Protein AF-A0A7W8KMD2-F1 (afdb_monomer_lite)

Sequence (96 aa):
MLNIDRKHLIQILEVRSVVATNSKTGLPFDSLRAECVVSGFEDGERRGEMILAAGLKTAQSGFYFAHIELEVTHDRIVVPRILSLIPAGKIETDEE

pLDDT: mean 79.52, std 14.53, range [34.78, 93.44]

Radius of gyration: 15.18 Å; chains: 1; bounding box: 37×30×46 Å

Secondary structure (DSSP, 8-state):
------TTEEEEEEEEEEEEE-TTT--EEEEEEEEEEEE-SSS-EEEEEEEEPGGGTT--SEEEEEEEEEEE-TTS-EEEEEEEEEE---------

Structure (mmCIF, N/CA/C/O backbone):
data_AF-A0A7W8KMD2-F1
#
_entry.id   AF-A0A7W8KMD2-F1
#
loop_
_atom_site.group_PDB
_atom_site.id
_atom_site.type_symbol
_atom_site.label_atom_id
_atom_site.label_alt_id
_atom_site.label_comp_id
_atom_site.label_asym_id
_atom_site.label_entity_id
_atom_site.label_seq_id
_atom_site.pdbx_PDB_ins_code
_atom_site.Cartn_x
_atom_site.Cartn_y
_atom_site.Cartn_z
_atom_site.occupancy
_atom_site.B_iso_or_equiv
_atom_site.auth_seq_id
_atom_site.auth_comp_id
_atom_site.auth_asym_id
_atom_site.auth_atom_id
_atom_site.pdbx_PDB_model_num
ATOM 1 N N . MET A 1 1 ? 20.952 -8.541 -19.433 1.00 38.62 1 MET A N 1
ATOM 2 C CA . MET A 1 1 ? 19.698 -7.854 -19.072 1.00 38.62 1 MET A CA 1
ATOM 3 C C . MET A 1 1 ? 19.210 -8.499 -17.784 1.00 38.62 1 MET A C 1
ATOM 5 O O . MET A 1 1 ? 18.921 -9.689 -17.798 1.00 38.62 1 MET A O 1
ATOM 9 N N . LEU A 1 2 ? 19.304 -7.801 -16.647 1.00 34.78 2 LEU A N 1
ATOM 10 C CA . LEU A 1 2 ? 18.816 -8.328 -15.368 1.00 34.78 2 LEU A CA 1
ATOM 11 C C . LEU A 1 2 ? 17.295 -8.398 -15.474 1.00 34.78 2 LEU A C 1
ATOM 13 O O . LEU A 1 2 ? 16.645 -7.366 -15.606 1.00 34.78 2 LEU A O 1
ATOM 17 N N . ASN A 1 3 ? 16.751 -9.611 -15.489 1.00 41.75 3 ASN A N 1
ATOM 18 C CA . ASN A 1 3 ? 15.316 -9.840 -15.443 1.00 41.75 3 ASN A CA 1
ATOM 19 C C . ASN A 1 3 ? 14.863 -9.453 -14.028 1.00 41.75 3 ASN A C 1
ATOM 21 O O . ASN A 1 3 ? 14.903 -10.279 -13.117 1.00 41.75 3 ASN A O 1
ATOM 25 N N . ILE A 1 4 ? 14.603 -8.158 -13.808 1.00 52.34 4 ILE A N 1
ATOM 26 C CA . ILE A 1 4 ? 14.076 -7.660 -12.539 1.00 52.34 4 ILE A CA 1
ATOM 27 C C . ILE A 1 4 ? 12.720 -8.323 -12.393 1.00 52.34 4 ILE A C 1
ATOM 29 O O . ILE A 1 4 ? 11.804 -8.051 -13.167 1.00 52.34 4 ILE A O 1
ATOM 33 N N . ASP A 1 5 ? 12.630 -9.242 -11.440 1.00 57.94 5 ASP A N 1
ATOM 34 C CA . ASP A 1 5 ? 11.403 -9.958 -11.172 1.00 57.94 5 ASP A CA 1
ATOM 35 C C . ASP A 1 5 ? 10.338 -8.936 -10.731 1.00 57.94 5 ASP A C 1
ATOM 37 O O . ASP A 1 5 ? 10.367 -8.439 -9.608 1.00 57.94 5 ASP A O 1
ATOM 41 N N . ARG A 1 6 ? 9.443 -8.546 -11.653 1.00 60.47 6 ARG A N 1
ATOM 42 C CA . ARG A 1 6 ? 8.374 -7.552 -11.422 1.00 60.47 6 ARG A CA 1
ATOM 43 C C . ARG A 1 6 ? 7.251 -8.099 -10.539 1.00 60.47 6 ARG A C 1
ATOM 45 O O . ARG A 1 6 ? 6.272 -7.399 -10.275 1.00 60.47 6 ARG A O 1
ATOM 52 N N . LYS A 1 7 ? 7.368 -9.344 -10.073 1.00 64.06 7 LYS A N 1
ATOM 53 C CA . LYS A 1 7 ? 6.481 -9.905 -9.059 1.00 64.06 7 LYS A CA 1
ATOM 54 C C . LYS A 1 7 ? 6.545 -8.993 -7.840 1.00 64.06 7 LYS A C 1
ATOM 56 O O . LYS A 1 7 ? 7.613 -8.770 -7.281 1.00 64.06 7 LYS A O 1
ATOM 61 N N . HIS A 1 8 ? 5.394 -8.451 -7.456 1.00 74.00 8 HIS A N 1
ATOM 62 C CA . HIS A 1 8 ? 5.240 -7.502 -6.345 1.00 74.00 8 HIS A CA 1
ATOM 63 C C . HIS A 1 8 ? 5.677 -6.058 -6.633 1.00 74.00 8 HIS A C 1
ATOM 65 O O . HIS A 1 8 ? 5.802 -5.269 -5.694 1.00 74.00 8 HIS A O 1
ATOM 71 N N . LEU A 1 9 ? 5.856 -5.682 -7.903 1.00 85.81 9 LEU A N 1
ATOM 72 C CA . LEU A 1 9 ? 5.935 -4.275 -8.271 1.00 85.81 9 LEU A CA 1
ATOM 73 C C . LEU A 1 9 ? 4.554 -3.621 -8.133 1.00 85.81 9 LEU A C 1
ATOM 75 O O . LEU A 1 9 ? 3.557 -4.109 -8.667 1.00 85.81 9 LEU A O 1
ATOM 79 N N . ILE A 1 10 ? 4.513 -2.505 -7.413 1.00 88.38 10 ILE A N 1
ATOM 80 C CA . ILE A 1 10 ? 3.331 -1.669 -7.243 1.00 88.38 10 ILE A CA 1
ATOM 81 C C . ILE A 1 10 ? 3.688 -0.248 -7.659 1.00 88.38 10 ILE A C 1
ATOM 83 O O . ILE A 1 10 ? 4.654 0.328 -7.158 1.00 88.38 10 ILE A O 1
ATOM 87 N N . GLN A 1 11 ? 2.879 0.341 -8.532 1.00 91.25 11 GLN A N 1
ATOM 88 C CA . GLN A 1 11 ? 2.930 1.769 -8.810 1.00 91.25 11 GLN A CA 1
ATOM 89 C C . GLN A 1 11 ? 1.871 2.474 -7.969 1.00 91.25 11 GLN A C 1
ATOM 91 O O . GLN A 1 11 ? 0.684 2.219 -8.131 1.00 91.25 11 GLN A O 1
ATOM 96 N N . ILE A 1 12 ? 2.279 3.371 -7.080 1.00 92.38 12 ILE A N 1
ATOM 97 C CA . ILE A 1 12 ? 1.369 4.287 -6.393 1.00 92.38 12 ILE A CA 1
ATOM 98 C C . ILE A 1 12 ? 1.161 5.505 -7.291 1.00 92.38 12 ILE A C 1
ATOM 100 O O . ILE A 1 12 ? 2.126 6.162 -7.680 1.00 92.38 12 ILE A O 1
ATOM 104 N N . LEU A 1 13 ? -0.096 5.805 -7.608 1.00 92.38 13 LEU A N 1
ATOM 105 C CA . LEU A 1 13 ? -0.486 6.953 -8.427 1.00 92.38 13 LEU A CA 1
ATOM 106 C C . LEU A 1 13 ? -0.719 8.190 -7.558 1.00 92.38 13 LEU A C 1
ATOM 108 O O . LEU A 1 13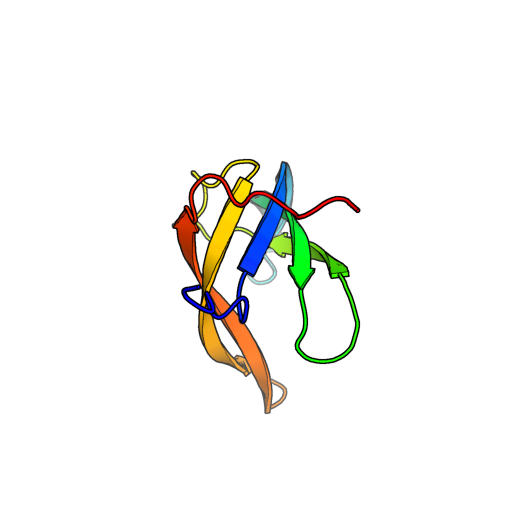 ? -0.191 9.262 -7.838 1.00 92.38 13 LEU A O 1
ATOM 112 N N . GLU A 1 14 ? -1.474 8.023 -6.475 1.00 92.56 14 GLU A N 1
ATOM 113 C CA . GLU A 1 14 ? -1.858 9.098 -5.564 1.00 92.56 14 GLU A CA 1
ATOM 114 C C . GLU A 1 14 ? -2.027 8.548 -4.144 1.00 92.56 14 GLU A C 1
ATOM 116 O O . GLU A 1 14 ? -2.469 7.413 -3.955 1.00 92.56 14 GLU A O 1
ATOM 121 N N . VAL A 1 15 ? -1.705 9.364 -3.137 1.00 91.19 15 VAL A N 1
ATOM 122 C CA . VAL A 1 15 ? -1.992 9.084 -1.725 1.00 91.19 15 VAL A CA 1
ATOM 123 C C . VAL A 1 15 ? -2.896 10.177 -1.177 1.00 91.19 15 VAL A C 1
ATOM 125 O O . VAL A 1 15 ? -2.561 11.358 -1.247 1.00 91.19 15 VAL A O 1
ATOM 128 N N . ARG A 1 16 ? -4.024 9.783 -0.584 1.00 91.00 16 ARG A N 1
ATOM 129 C CA . ARG A 1 16 ? -5.015 10.699 -0.011 1.00 91.00 16 ARG A CA 1
ATOM 130 C C . ARG A 1 16 ? -5.373 10.334 1.422 1.00 91.00 16 ARG A C 1
ATOM 132 O O . ARG A 1 16 ? -5.402 9.160 1.789 1.00 91.00 16 ARG A O 1
ATOM 139 N N . SER A 1 17 ? -5.685 11.352 2.220 1.00 88.44 17 SER A N 1
ATOM 140 C CA . SER A 1 17 ? -6.257 11.164 3.554 1.00 88.44 17 SER A CA 1
ATOM 141 C C . SER A 1 17 ? -7.766 10.985 3.463 1.00 88.44 17 SER A C 1
ATOM 143 O O . SER A 1 17 ? -8.444 11.722 2.748 1.00 88.44 17 SER A O 1
ATOM 145 N N . VAL A 1 18 ? -8.289 10.001 4.185 1.00 88.06 18 VAL A N 1
ATOM 146 C CA . VAL A 1 18 ? -9.711 9.683 4.263 1.00 88.06 18 VAL A CA 1
ATOM 147 C C . VAL A 1 18 ? -10.069 9.428 5.719 1.00 88.06 18 VAL A C 1
ATOM 149 O O . VAL A 1 18 ? -9.383 8.683 6.421 1.00 88.06 18 VAL A O 1
ATOM 152 N N . VAL A 1 19 ? -11.177 10.011 6.170 1.00 89.50 19 VAL A N 1
ATOM 153 C CA . VAL A 1 19 ? -11.739 9.700 7.485 1.00 89.50 19 VAL A CA 1
ATOM 154 C C . VAL A 1 19 ? -12.419 8.336 7.401 1.00 89.50 19 VAL A C 1
ATOM 156 O O . VAL A 1 19 ? -13.384 8.158 6.658 1.00 89.50 19 VAL A O 1
ATOM 159 N N . ALA A 1 20 ? -11.903 7.363 8.146 1.00 85.12 20 ALA A N 1
ATOM 160 C CA . ALA A 1 20 ? -12.455 6.017 8.245 1.00 85.12 20 ALA A CA 1
ATOM 161 C C . ALA A 1 20 ? -13.066 5.786 9.632 1.00 85.12 20 ALA A C 1
ATOM 163 O O . ALA A 1 20 ? -12.719 6.457 10.600 1.00 85.12 20 ALA A O 1
ATOM 164 N N . THR A 1 21 ? -13.969 4.815 9.748 1.00 89.50 21 THR A N 1
ATOM 165 C CA . THR A 1 21 ? -14.585 4.444 11.030 1.00 89.50 21 THR A CA 1
ATOM 166 C C . THR A 1 21 ? -13.938 3.176 11.568 1.00 89.50 21 THR A C 1
ATOM 168 O O . THR A 1 21 ? -13.846 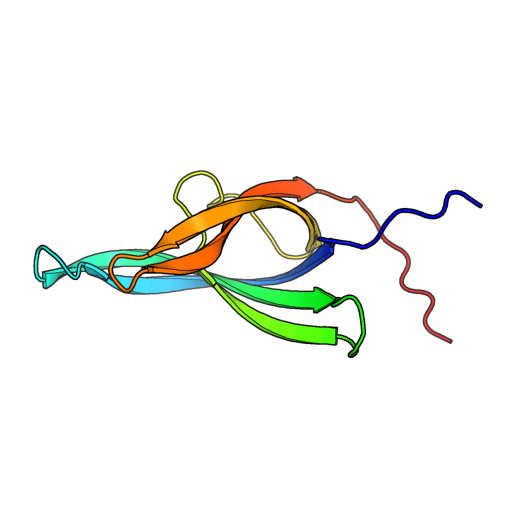2.169 10.866 1.00 89.50 21 THR A O 1
ATOM 171 N N . ASN A 1 22 ? -13.474 3.204 12.817 1.00 81.94 22 ASN A N 1
ATOM 172 C CA . ASN A 1 22 ? -12.909 2.028 13.469 1.00 81.94 22 ASN A CA 1
ATOM 173 C C . ASN A 1 22 ? -14.021 1.004 13.735 1.00 81.94 22 ASN A C 1
ATOM 175 O O . ASN A 1 22 ? -14.963 1.291 14.470 1.00 81.94 22 ASN A O 1
ATOM 179 N N . SER A 1 23 ? -13.901 -0.202 13.181 1.00 80.69 23 SER A N 1
ATOM 180 C CA . SER A 1 23 ? -14.929 -1.244 13.302 1.00 80.69 23 SER A CA 1
ATOM 181 C C . SER A 1 23 ? -15.154 -1.742 14.735 1.00 80.69 23 SER A C 1
ATOM 183 O O . SER A 1 23 ? -16.225 -2.262 15.027 1.00 80.69 23 SER A O 1
ATOM 185 N N . LYS A 1 24 ? -14.178 -1.577 15.639 1.00 83.75 24 LYS A N 1
ATOM 186 C CA . LYS A 1 24 ? -14.281 -1.999 17.046 1.00 83.75 24 LYS A CA 1
ATOM 187 C C . LYS A 1 24 ? -14.881 -0.925 17.950 1.00 83.75 24 LYS A C 1
ATOM 189 O O . LYS A 1 24 ? -15.595 -1.261 18.886 1.00 83.75 24 LYS A O 1
ATOM 194 N N . THR A 1 25 ? -14.553 0.347 17.718 1.00 87.94 25 THR A N 1
ATOM 195 C CA . THR A 1 25 ? -14.935 1.452 18.620 1.00 87.94 25 THR A CA 1
ATOM 196 C C . THR A 1 25 ? -15.998 2.381 18.041 1.00 87.94 25 THR A C 1
ATOM 198 O O . THR A 1 25 ? -16.552 3.188 18.778 1.00 87.94 25 THR A O 1
ATOM 201 N N . GLY A 1 26 ? -16.269 2.312 16.735 1.00 91.50 26 GLY A N 1
ATOM 202 C CA . GLY A 1 26 ? -17.179 3.216 16.025 1.00 91.50 26 GLY A CA 1
ATOM 203 C C . GLY A 1 26 ? -16.652 4.646 15.857 1.00 91.50 26 GLY A C 1
ATOM 204 O O . GLY A 1 26 ? -17.331 5.481 15.266 1.00 91.50 26 GLY A O 1
ATOM 205 N N . LEU A 1 27 ? -15.451 4.948 16.358 1.00 91.12 27 LEU A N 1
ATOM 206 C CA . LEU A 1 27 ? -14.880 6.292 16.314 1.00 91.12 27 LEU A CA 1
ATOM 207 C C . LEU A 1 27 ? -14.219 6.579 14.956 1.00 91.12 27 LEU A C 1
ATOM 209 O O . LEU A 1 27 ? -13.619 5.669 14.367 1.00 91.12 27 LEU A O 1
ATOM 213 N N . PRO A 1 28 ? -14.294 7.830 14.463 1.00 90.38 28 PRO A N 1
ATOM 214 C CA . PRO A 1 28 ? -13.568 8.237 13.272 1.00 90.38 28 PRO A CA 1
ATOM 215 C C . PRO A 1 28 ? -12.059 8.239 13.537 1.00 90.38 28 PRO A C 1
ATOM 217 O O . PRO A 1 28 ? -11.605 8.567 14.635 1.00 90.38 28 PRO A O 1
ATOM 220 N N . PHE A 1 29 ? -11.278 7.884 12.524 1.00 85.50 29 PHE A N 1
ATOM 221 C CA . PHE A 1 29 ? -9.827 7.987 12.535 1.00 85.50 29 PHE A CA 1
ATOM 222 C C . PHE A 1 29 ? -9.301 8.344 11.143 1.00 85.50 29 PHE A C 1
ATOM 224 O O . PHE A 1 29 ? -9.892 7.971 10.126 1.00 85.50 29 PHE A O 1
ATOM 231 N N . ASP A 1 30 ? -8.165 9.036 11.101 1.00 85.81 30 ASP A N 1
ATOM 232 C CA . ASP A 1 30 ? -7.503 9.371 9.844 1.00 85.81 30 ASP A CA 1
ATOM 233 C C . ASP A 1 30 ? -6.800 8.143 9.262 1.00 85.81 30 ASP A C 1
ATOM 235 O O . ASP A 1 30 ? -5.927 7.528 9.889 1.00 85.81 30 ASP A O 1
ATOM 239 N N . SER A 1 31 ? -7.170 7.799 8.034 1.00 86.06 31 SER A N 1
ATOM 240 C CA . SER A 1 31 ? -6.583 6.721 7.250 1.00 86.06 31 SER A CA 1
ATOM 241 C C . SER A 1 31 ? -5.954 7.296 5.988 1.00 86.06 31 SER A C 1
ATOM 243 O O . SER A 1 31 ? -6.513 8.190 5.362 1.00 86.06 31 SER A O 1
ATOM 245 N N . LEU A 1 32 ? -4.792 6.781 5.592 1.00 89.31 32 LEU A N 1
ATOM 246 C CA . LEU A 1 32 ? -4.225 7.092 4.285 1.00 89.31 32 LEU A CA 1
ATOM 247 C C . LEU A 1 32 ? -4.574 5.964 3.319 1.00 89.31 32 LEU A C 1
ATOM 249 O O . LEU A 1 32 ? -4.365 4.788 3.624 1.00 89.31 32 LEU A O 1
ATOM 253 N N . ARG A 1 33 ? -5.105 6.332 2.158 1.00 91.31 33 ARG A N 1
ATOM 254 C CA . ARG A 1 33 ? -5.421 5.421 1.058 1.00 91.31 33 ARG A CA 1
ATOM 255 C C . ARG A 1 33 ? -4.547 5.772 -0.132 1.00 91.31 33 ARG A C 1
ATOM 257 O O . ARG A 1 33 ? -4.410 6.946 -0.469 1.00 91.31 33 ARG A O 1
ATOM 264 N N . ALA A 1 34 ? -3.950 4.755 -0.733 1.00 92.00 34 ALA A N 1
ATOM 265 C CA . ALA A 1 34 ? -3.149 4.890 -1.934 1.00 92.00 34 ALA A CA 1
ATOM 266 C C . ALA A 1 34 ? -3.885 4.253 -3.105 1.00 92.00 34 ALA A C 1
ATOM 268 O O . ALA A 1 34 ? -4.266 3.082 -3.046 1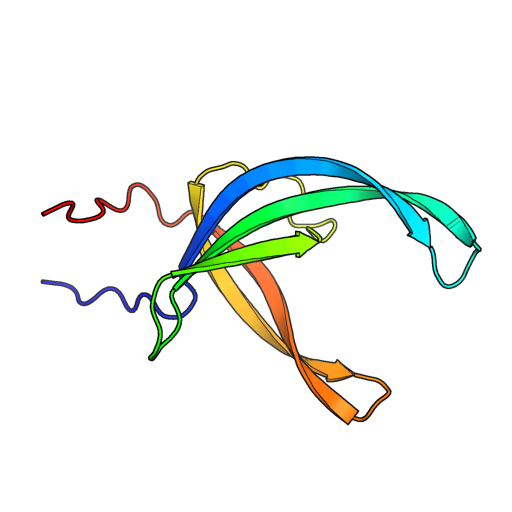.00 92.00 34 ALA A O 1
ATOM 269 N N . GLU A 1 35 ? -4.066 5.023 -4.167 1.00 93.44 35 GLU A N 1
ATOM 270 C CA . GLU A 1 35 ? -4.452 4.472 -5.452 1.00 93.44 35 GLU A CA 1
ATOM 271 C C . GLU A 1 35 ? -3.217 3.876 -6.120 1.00 93.44 35 GLU A C 1
ATOM 273 O O . GLU A 1 35 ? -2.159 4.508 -6.168 1.00 93.44 35 GLU A O 1
ATOM 278 N N . CYS A 1 36 ? -3.333 2.646 -6.606 1.00 91.06 36 CYS A N 1
ATOM 279 C CA . CYS A 1 36 ? -2.191 1.907 -7.107 1.00 91.06 36 CYS A CA 1
ATOM 280 C C . CYS A 1 36 ? -2.526 1.018 -8.300 1.00 91.06 36 CYS A C 1
ATOM 282 O O . CYS A 1 36 ? -3.662 0.583 -8.485 1.00 91.06 36 CYS A O 1
ATOM 284 N N . VAL A 1 37 ? -1.501 0.746 -9.097 1.00 89.62 37 VAL A N 1
ATOM 285 C CA . VAL A 1 37 ? -1.506 -0.242 -10.169 1.00 89.62 37 VAL A CA 1
ATOM 286 C C . VAL A 1 37 ? -0.621 -1.403 -9.735 1.00 89.62 37 VAL A C 1
ATOM 288 O O . VAL A 1 37 ? 0.509 -1.204 -9.284 1.00 89.62 37 VAL A O 1
ATOM 291 N N . VAL A 1 38 ? -1.154 -2.616 -9.842 1.00 83.88 38 VAL A N 1
ATOM 292 C CA . VAL A 1 38 ? -0.454 -3.860 -9.527 1.00 83.88 38 VAL A CA 1
ATOM 293 C C . VAL A 1 38 ? -0.355 -4.684 -10.802 1.00 83.88 38 VAL A C 1
ATOM 295 O O . VAL A 1 38 ? -1.368 -4.991 -11.431 1.00 83.88 38 VAL A O 1
ATOM 298 N N . SER A 1 39 ? 0.864 -5.059 -11.172 1.00 71.81 39 SER A N 1
ATOM 299 C CA . SER A 1 39 ? 1.131 -5.978 -12.279 1.00 71.81 39 SER A CA 1
ATOM 300 C C . SER A 1 39 ? 1.073 -7.425 -11.778 1.00 71.81 39 SER A C 1
ATOM 302 O O . SER A 1 39 ? 1.884 -7.837 -10.944 1.00 71.81 39 SER A O 1
ATOM 304 N N . GLY A 1 40 ? 0.073 -8.181 -12.240 1.00 62.22 40 GLY A N 1
ATOM 305 C CA . GLY A 1 40 ? -0.132 -9.592 -11.897 1.00 62.22 40 GLY A CA 1
ATOM 306 C C . GLY A 1 40 ? 0.597 -10.557 -12.840 1.00 62.22 40 GLY A C 1
ATOM 307 O O . GLY A 1 40 ? 1.022 -10.177 -13.924 1.00 62.22 40 GLY A O 1
ATOM 308 N N . PHE A 1 41 ? 0.722 -11.821 -12.424 1.00 53.75 41 PHE A N 1
ATOM 309 C CA . PHE A 1 41 ? 1.484 -12.864 -13.129 1.00 53.75 41 PHE A CA 1
ATOM 310 C C . PHE A 1 41 ? 0.903 -13.306 -14.483 1.00 53.75 41 PHE A C 1
ATOM 312 O O . PHE A 1 41 ? 1.654 -13.861 -15.278 1.00 53.75 41 PHE A O 1
ATOM 319 N N . GLU A 1 42 ? -0.394 -13.093 -14.743 1.00 57.97 42 GLU A N 1
ATOM 320 C CA . GLU A 1 42 ? -1.046 -13.607 -15.964 1.00 57.97 42 GLU A CA 1
ATOM 321 C C . GLU A 1 42 ? -2.023 -12.639 -16.657 1.00 57.97 42 GLU A C 1
ATOM 323 O O . GLU A 1 42 ? -2.330 -12.859 -17.819 1.00 57.97 42 GLU A O 1
ATOM 328 N N . ASP A 1 43 ? -2.454 -11.536 -16.032 1.00 55.78 43 ASP A N 1
ATOM 329 C CA . ASP A 1 43 ? -3.483 -10.649 -16.608 1.00 55.78 43 ASP A CA 1
ATOM 330 C C . ASP A 1 43 ? -3.216 -9.172 -16.297 1.00 55.78 43 ASP A C 1
ATOM 332 O O . ASP A 1 43 ? -3.826 -8.596 -15.389 1.00 55.78 43 ASP A O 1
ATOM 336 N N . GLY A 1 44 ? -2.313 -8.574 -17.075 1.00 66.62 44 GLY A N 1
ATOM 337 C CA . GLY A 1 44 ? -2.184 -7.126 -17.230 1.00 66.62 44 GLY A CA 1
ATOM 338 C C . GLY A 1 44 ? -1.992 -6.305 -15.949 1.00 66.62 44 GLY A C 1
ATOM 339 O O . GLY A 1 44 ? -1.724 -6.796 -14.849 1.00 66.62 44 GLY A O 1
ATOM 340 N N . GLU A 1 45 ? -2.104 -4.996 -16.125 1.00 78.31 45 GLU A N 1
ATOM 341 C CA . GLU A 1 45 ? -2.094 -4.030 -15.037 1.00 78.31 45 GLU A CA 1
ATOM 342 C C . GLU A 1 45 ? -3.493 -3.903 -14.433 1.00 78.31 45 GLU A C 1
ATOM 344 O O . GLU A 1 45 ? -4.475 -3.657 -15.137 1.00 78.31 45 GLU A O 1
ATOM 349 N N . ARG A 1 46 ? -3.601 -4.059 -13.109 1.00 82.69 46 ARG A N 1
ATOM 350 C CA . ARG A 1 46 ? -4.862 -3.868 -12.384 1.00 82.69 46 ARG A CA 1
ATOM 351 C C . ARG A 1 46 ? -4.767 -2.658 -11.474 1.00 82.69 46 ARG A C 1
ATOM 353 O O . ARG A 1 46 ? -3.889 -2.586 -10.618 1.00 82.69 46 ARG A O 1
ATOM 360 N N . ARG A 1 47 ? -5.710 -1.730 -11.633 1.00 87.94 47 ARG A N 1
ATOM 361 C CA . ARG A 1 47 ? -5.856 -0.554 -10.770 1.00 87.94 47 ARG A CA 1
ATOM 362 C C . ARG A 1 47 ? -6.720 -0.896 -9.559 1.00 87.94 47 ARG A C 1
ATOM 364 O O . ARG A 1 47 ? -7.767 -1.527 -9.695 1.00 87.94 47 ARG A O 1
ATOM 371 N N . GLY A 1 48 ? -6.288 -0.470 -8.382 1.00 88.31 48 GLY A N 1
ATOM 372 C CA . GLY A 1 48 ? -6.986 -0.694 -7.125 1.00 88.31 48 GLY A CA 1
ATOM 373 C C . GLY A 1 48 ? -6.588 0.321 -6.064 1.00 88.31 48 GLY A C 1
ATOM 374 O O . GLY A 1 48 ? -5.776 1.216 -6.293 1.00 88.31 48 GLY A O 1
ATOM 375 N N . GLU A 1 49 ? -7.168 0.176 -4.880 1.00 88.88 49 GLU A N 1
ATOM 376 C CA . GLU A 1 49 ? -6.859 1.025 -3.737 1.00 88.88 49 GLU A CA 1
ATOM 377 C C . GLU A 1 49 ? -6.336 0.172 -2.583 1.00 88.88 49 GLU A C 1
ATOM 379 O O . GLU A 1 49 ? -6.884 -0.893 -2.290 1.00 88.88 49 GLU A O 1
ATOM 384 N N . MET A 1 50 ? -5.290 0.650 -1.914 1.00 86.62 50 MET A N 1
ATOM 385 C CA . MET A 1 50 ? -4.771 0.044 -0.695 1.00 86.62 50 MET A CA 1
ATOM 386 C C . MET A 1 50 ? -4.873 1.005 0.485 1.00 86.62 50 MET A C 1
ATOM 388 O O . MET A 1 50 ? -4.705 2.219 0.353 1.00 86.62 50 MET A O 1
ATOM 392 N N . ILE A 1 51 ? -5.093 0.446 1.670 1.00 86.25 51 ILE A N 1
ATOM 393 C CA . ILE A 1 51 ? -4.992 1.187 2.925 1.00 86.25 51 ILE A CA 1
ATOM 394 C C . ILE A 1 51 ? -3.526 1.167 3.356 1.00 86.25 51 ILE A C 1
ATOM 396 O O . ILE A 1 51 ? -2.952 0.100 3.572 1.00 86.25 51 ILE A O 1
ATOM 400 N N . LEU A 1 52 ? -2.922 2.342 3.513 1.00 85.19 52 LEU A N 1
ATOM 401 C CA . LEU A 1 52 ? -1.558 2.461 4.011 1.00 85.19 52 LEU A CA 1
ATOM 402 C C . LEU A 1 52 ? -1.552 2.295 5.531 1.00 85.19 52 LEU A C 1
ATOM 404 O O . LEU A 1 52 ? -2.110 3.103 6.280 1.00 85.19 52 LEU A O 1
ATOM 408 N N . ALA A 1 53 ? -0.888 1.236 5.995 1.00 78.88 53 ALA A N 1
ATOM 409 C CA . ALA A 1 53 ? -0.625 1.034 7.412 1.00 78.88 53 ALA A CA 1
ATOM 410 C C . ALA A 1 53 ? 0.214 2.190 7.987 1.00 78.88 53 ALA A C 1
ATOM 412 O O . ALA A 1 53 ? 0.892 2.917 7.262 1.00 78.88 53 ALA A O 1
ATOM 413 N N . ALA A 1 54 ? 0.216 2.347 9.315 1.00 72.50 54 ALA A N 1
ATOM 414 C CA . ALA A 1 54 ? 0.893 3.467 9.974 1.00 72.50 54 ALA A CA 1
ATOM 415 C C . ALA A 1 54 ? 2.392 3.592 9.626 1.00 72.50 54 ALA A C 1
ATOM 417 O O . ALA A 1 54 ? 2.897 4.707 9.530 1.00 72.50 54 ALA A O 1
ATOM 418 N N . GLY A 1 55 ? 3.077 2.468 9.384 1.00 72.19 55 GLY A N 1
ATOM 419 C CA . GLY A 1 55 ? 4.481 2.440 8.957 1.00 72.19 55 GLY A CA 1
ATOM 420 C C . GLY A 1 55 ? 4.724 2.827 7.493 1.00 72.19 55 GLY A C 1
ATOM 421 O O . GLY A 1 55 ? 5.871 2.995 7.102 1.00 72.19 55 GLY A O 1
ATOM 422 N N . LEU A 1 56 ? 3.668 2.986 6.689 1.00 78.44 56 LEU A N 1
ATOM 423 C CA . LEU A 1 56 ? 3.730 3.294 5.255 1.00 78.44 56 LEU A CA 1
ATOM 424 C C . LEU A 1 56 ? 3.220 4.702 4.932 1.00 78.44 56 LEU A C 1
ATOM 426 O O . LEU A 1 56 ? 3.062 5.051 3.767 1.00 78.44 56 LEU A O 1
ATOM 430 N N . LYS A 1 57 ? 2.960 5.532 5.951 1.00 74.56 57 LYS A N 1
ATOM 431 C CA . LYS A 1 57 ? 2.375 6.871 5.772 1.00 74.56 57 LYS A CA 1
ATOM 432 C C . LYS A 1 57 ? 3.258 7.849 4.988 1.00 74.56 57 LYS A C 1
ATOM 434 O O . LYS A 1 57 ? 2.767 8.880 4.548 1.00 74.56 57 LYS A O 1
ATOM 439 N N . THR A 1 58 ? 4.544 7.545 4.841 1.00 81.12 58 THR A N 1
ATOM 440 C CA . THR A 1 58 ? 5.505 8.340 4.065 1.00 81.12 58 THR A CA 1
ATOM 441 C C . THR A 1 58 ? 5.587 7.919 2.599 1.00 81.12 58 THR A C 1
ATOM 443 O O . THR A 1 58 ? 6.337 8.535 1.845 1.00 81.12 58 THR A O 1
ATOM 446 N N . ALA A 1 59 ? 4.848 6.882 2.1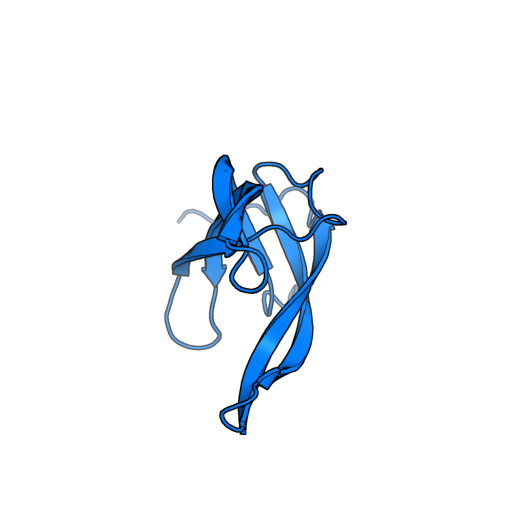87 1.00 84.81 59 ALA A N 1
ATOM 447 C CA . ALA A 1 59 ? 4.765 6.498 0.787 1.00 84.81 59 ALA A CA 1
ATOM 448 C C . ALA A 1 59 ? 4.180 7.652 -0.041 1.00 84.81 59 ALA A C 1
ATOM 450 O O . ALA A 1 59 ? 3.246 8.333 0.384 1.00 84.81 59 ALA A O 1
ATOM 451 N N . GLN A 1 60 ? 4.753 7.869 -1.218 1.00 88.50 60 GLN A N 1
ATOM 452 C CA . GLN A 1 60 ? 4.337 8.888 -2.176 1.00 88.50 60 GLN A CA 1
ATOM 453 C C . GLN A 1 60 ? 4.045 8.214 -3.518 1.00 88.50 60 GLN A C 1
ATOM 455 O O . GLN A 1 60 ? 4.182 7.000 -3.654 1.00 88.50 60 GLN A O 1
ATOM 460 N N . SER A 1 61 ? 3.628 8.990 -4.513 1.00 90.81 61 SER A N 1
ATOM 461 C CA . SER A 1 61 ? 3.508 8.497 -5.884 1.00 90.81 61 SER A CA 1
ATOM 462 C C . SER A 1 61 ? 4.852 7.964 -6.389 1.00 90.81 61 SER A C 1
ATOM 464 O O . SER A 1 61 ? 5.875 8.641 -6.253 1.00 90.81 61 SER A O 1
ATOM 466 N N . GLY A 1 62 ? 4.855 6.783 -6.998 1.00 90.81 62 GLY A N 1
ATOM 467 C CA . GLY A 1 62 ? 6.064 6.161 -7.528 1.00 90.81 62 GLY A CA 1
ATOM 468 C C . GLY A 1 62 ? 5.996 4.640 -7.571 1.00 90.81 62 GLY A C 1
ATOM 469 O O . GLY A 1 62 ? 4.986 4.032 -7.222 1.00 90.81 62 GLY A O 1
ATOM 470 N N . PHE A 1 63 ? 7.094 4.026 -8.001 1.00 89.44 63 PHE A N 1
ATOM 471 C CA . PHE A 1 63 ? 7.232 2.576 -8.091 1.00 89.44 63 PHE A CA 1
ATOM 472 C C . PHE A 1 63 ? 7.867 1.996 -6.827 1.00 89.44 63 PHE A C 1
ATOM 474 O O . PHE A 1 63 ? 8.887 2.495 -6.339 1.00 89.44 63 PHE A O 1
ATOM 481 N N . TYR A 1 64 ? 7.286 0.911 -6.325 1.00 89.06 64 TYR A N 1
ATOM 482 C CA . TYR A 1 64 ? 7.706 0.237 -5.104 1.00 89.06 64 TYR A CA 1
ATOM 483 C C . TYR A 1 64 ? 7.721 -1.276 -5.284 1.00 89.06 64 TYR A C 1
ATOM 485 O O . TYR A 1 64 ? 6.795 -1.850 -5.853 1.00 89.06 64 TYR A O 1
ATOM 493 N N . PHE A 1 65 ? 8.725 -1.931 -4.709 1.00 87.00 65 PHE A N 1
ATOM 494 C CA . PHE A 1 65 ? 8.652 -3.356 -4.418 1.00 87.00 65 PHE A CA 1
ATOM 495 C C . PHE A 1 65 ? 7.906 -3.553 -3.102 1.00 87.00 65 PHE A C 1
ATOM 497 O O . PHE A 1 65 ? 8.306 -3.021 -2.060 1.00 87.00 65 PHE A O 1
ATOM 504 N N . ALA A 1 66 ? 6.815 -4.309 -3.151 1.00 86.31 66 ALA A N 1
ATOM 505 C CA . ALA A 1 66 ? 6.043 -4.660 -1.973 1.00 86.31 66 ALA A CA 1
ATOM 506 C C . ALA A 1 66 ? 6.594 -5.933 -1.327 1.00 86.31 66 ALA A C 1
ATOM 508 O O . ALA A 1 66 ? 6.692 -6.979 -1.967 1.00 86.31 66 ALA A O 1
ATOM 509 N N . HIS A 1 67 ? 6.896 -5.864 -0.032 1.00 84.69 67 HIS A N 1
ATOM 510 C CA . HIS A 1 67 ? 7.108 -7.062 0.769 1.00 84.69 67 HIS A CA 1
ATOM 511 C C . HIS A 1 67 ? 5.749 -7.556 1.268 1.00 84.69 67 HIS A C 1
ATOM 513 O O . HIS A 1 67 ? 5.051 -6.832 1.984 1.00 84.69 67 HIS A O 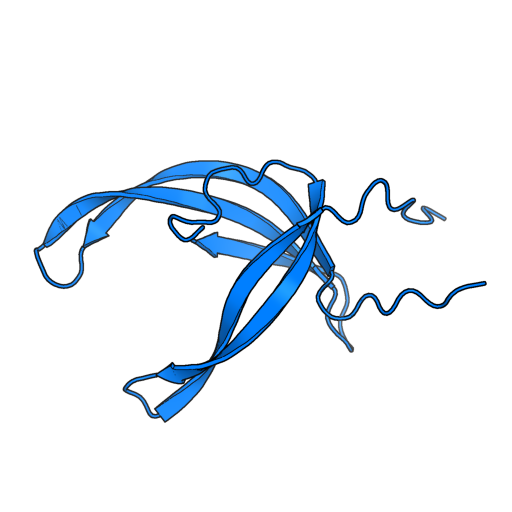1
ATOM 519 N N . ILE A 1 68 ? 5.363 -8.763 0.854 1.00 83.44 68 ILE A N 1
ATOM 520 C CA . ILE A 1 68 ? 4.042 -9.336 1.122 1.00 83.44 68 ILE A CA 1
ATOM 521 C C . ILE A 1 68 ? 4.180 -10.530 2.064 1.00 83.44 68 ILE A C 1
ATOM 523 O O . ILE A 1 68 ? 5.000 -11.414 1.831 1.00 83.44 68 ILE A O 1
ATOM 527 N N . GLU A 1 69 ? 3.335 -10.575 3.088 1.00 84.88 69 GLU A N 1
ATOM 528 C CA . GLU A 1 69 ? 3.080 -11.775 3.884 1.00 84.88 69 GLU A CA 1
ATOM 529 C C . GLU A 1 69 ? 1.681 -12.325 3.594 1.00 84.88 69 GLU A C 1
ATOM 531 O O . GLU A 1 69 ? 0.812 -11.623 3.071 1.00 84.88 69 GLU A O 1
ATOM 536 N N . LEU A 1 70 ? 1.456 -13.592 3.934 1.00 85.88 70 LEU A N 1
ATOM 537 C CA . LEU A 1 70 ? 0.134 -14.202 3.869 1.00 85.88 70 LEU A CA 1
ATOM 538 C C . LEU A 1 70 ? -0.480 -14.202 5.267 1.00 85.88 70 LEU A C 1
ATOM 540 O O . LEU A 1 70 ? 0.095 -14.761 6.200 1.00 85.88 70 LEU A O 1
ATOM 544 N N . GLU A 1 71 ? -1.658 -13.603 5.397 1.00 85.88 71 GLU A N 1
ATOM 545 C CA . GLU A 1 71 ? -2.442 -13.595 6.629 1.00 85.88 71 GLU A CA 1
ATOM 546 C C . GLU A 1 71 ? -3.699 -14.453 6.440 1.00 85.88 71 GLU A C 1
ATOM 548 O O . GLU A 1 71 ? -4.299 -14.475 5.365 1.00 85.88 71 GLU A O 1
ATOM 553 N N . VAL A 1 72 ? -4.107 -15.177 7.485 1.00 87.88 72 VAL A N 1
ATOM 554 C CA . VAL A 1 72 ? -5.366 -15.931 7.490 1.00 87.88 72 VAL A CA 1
ATOM 555 C C . VAL A 1 72 ? -6.428 -15.088 8.182 1.00 87.88 72 VAL A C 1
ATOM 557 O O . VAL A 1 72 ? -6.307 -14.778 9.367 1.00 87.88 72 VAL A O 1
ATOM 560 N N . THR A 1 73 ? -7.478 -14.721 7.452 1.00 86.06 73 THR A N 1
ATOM 561 C CA . THR A 1 73 ? -8.600 -13.957 8.005 1.00 86.06 73 THR A CA 1
ATOM 562 C C . THR A 1 73 ? -9.438 -14.804 8.966 1.00 86.06 73 THR A C 1
ATOM 564 O O . THR A 1 73 ? -9.330 -16.032 9.015 1.00 86.06 73 THR A O 1
ATOM 567 N N . HIS A 1 74 ? -10.333 -14.153 9.716 1.00 85.81 74 HIS A N 1
ATOM 568 C CA . HIS A 1 74 ? -11.282 -14.841 10.597 1.00 85.81 74 HIS A CA 1
ATOM 569 C C . HIS A 1 74 ? -12.154 -15.863 9.845 1.00 85.81 74 HIS A C 1
ATOM 571 O O . HIS A 1 74 ? -12.413 -16.953 10.354 1.00 85.81 74 HIS A O 1
ATOM 577 N N . ASP A 1 75 ? -12.506 -15.549 8.596 1.00 92.56 75 ASP A N 1
ATOM 578 C CA . ASP A 1 75 ? -13.273 -16.417 7.694 1.00 92.56 75 ASP A CA 1
ATOM 579 C C . ASP A 1 75 ? -12.422 -17.537 7.067 1.00 92.56 75 ASP A C 1
ATOM 581 O O . ASP A 1 75 ? -12.863 -18.225 6.149 1.00 92.56 75 ASP A O 1
ATOM 585 N N . ARG A 1 76 ? -11.193 -17.740 7.5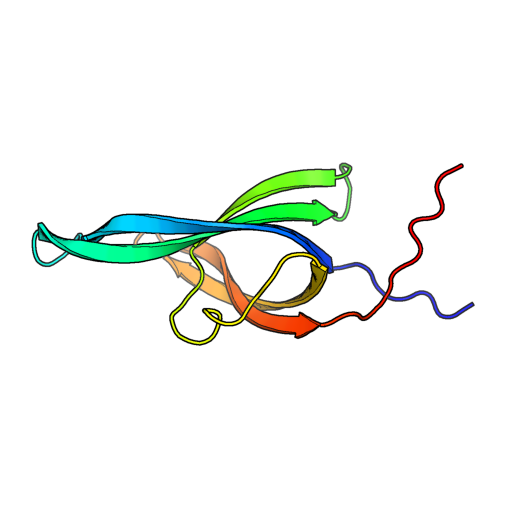68 1.00 91.75 76 ARG A N 1
ATOM 586 C CA . ARG A 1 76 ? -10.216 -18.738 7.104 1.00 91.75 76 ARG A CA 1
ATOM 587 C C . ARG A 1 76 ? -9.782 -18.541 5.649 1.00 91.75 76 ARG A C 1
ATOM 589 O O . ARG A 1 76 ? -9.394 -19.501 4.985 1.00 91.75 76 ARG A O 1
ATOM 596 N N . ILE A 1 77 ? -9.817 -17.302 5.160 1.00 91.62 77 ILE A N 1
ATOM 597 C CA . ILE A 1 77 ? -9.339 -16.941 3.822 1.00 91.62 77 ILE A CA 1
ATOM 598 C C . ILE A 1 77 ? -7.880 -16.502 3.936 1.00 91.62 77 ILE A C 1
ATOM 600 O O . ILE A 1 77 ? -7.546 -15.683 4.789 1.00 91.62 77 ILE A O 1
ATOM 604 N N . VAL A 1 78 ? -7.009 -17.030 3.077 1.00 87.31 78 VAL A N 1
ATOM 605 C CA . VAL A 1 78 ? -5.621 -16.564 2.974 1.00 87.31 78 VAL A CA 1
ATOM 606 C C . VAL A 1 78 ? -5.597 -15.316 2.101 1.00 87.31 78 VAL A C 1
ATOM 608 O O . VAL A 1 78 ? -5.983 -15.373 0.934 1.00 87.31 78 VAL A O 1
ATOM 611 N N . VAL A 1 79 ? -5.153 -14.195 2.661 1.00 82.88 79 VAL A N 1
ATOM 612 C CA . VAL A 1 79 ? -5.071 -12.911 1.959 1.00 82.88 79 VAL A CA 1
ATOM 613 C C . VAL A 1 79 ? -3.647 -12.353 2.007 1.00 82.88 79 VAL A C 1
ATOM 615 O O . VAL A 1 79 ? -2.964 -12.501 3.023 1.00 82.88 79 VAL A O 1
ATOM 618 N N . PRO A 1 80 ? -3.170 -11.713 0.926 1.00 80.62 80 PRO A N 1
ATOM 619 C CA . PRO A 1 80 ? -1.887 -11.029 0.941 1.00 80.62 80 PRO A CA 1
ATOM 620 C C . PRO A 1 80 ? -1.981 -9.736 1.755 1.00 80.62 80 PRO A C 1
ATOM 622 O O . PRO A 1 80 ? -2.919 -8.951 1.599 1.00 80.62 80 PRO A O 1
ATOM 625 N N . ARG A 1 81 ? -0.967 -9.483 2.579 1.00 82.56 81 ARG A N 1
ATOM 626 C CA . ARG A 1 81 ? -0.809 -8.246 3.340 1.00 82.56 81 ARG A CA 1
ATOM 627 C C . ARG A 1 81 ? 0.539 -7.606 3.044 1.00 82.56 81 ARG A C 1
ATOM 629 O O . ARG A 1 81 ? 1.574 -8.260 3.095 1.00 82.56 81 ARG A O 1
ATOM 636 N N . ILE A 1 82 ? 0.524 -6.306 2.754 1.00 84.62 82 ILE A N 1
ATOM 637 C CA . ILE A 1 82 ? 1.737 -5.524 2.496 1.00 84.62 82 ILE A CA 1
ATOM 638 C C . ILE A 1 82 ? 2.360 -5.116 3.836 1.00 84.62 82 ILE A C 1
ATOM 640 O O . ILE A 1 82 ? 1.733 -4.414 4.632 1.00 84.62 82 ILE A O 1
ATOM 644 N N . LEU A 1 83 ? 3.600 -5.543 4.066 1.00 82.50 83 LEU A N 1
ATOM 645 C CA . LEU A 1 83 ? 4.391 -5.215 5.254 1.00 82.50 83 LEU A CA 1
ATOM 646 C C . LEU A 1 83 ? 5.214 -3.943 5.072 1.00 82.50 83 LEU A C 1
ATOM 648 O O . LEU A 1 83 ? 5.276 -3.097 5.965 1.00 82.50 83 LEU A O 1
ATOM 652 N N . SER A 1 84 ? 5.868 -3.822 3.918 1.00 85.75 84 SER A N 1
ATOM 653 C CA . SER A 1 84 ? 6.727 -2.691 3.584 1.00 85.75 84 SER A CA 1
ATOM 654 C C . SER A 1 84 ? 6.699 -2.381 2.092 1.00 85.75 84 SER A C 1
ATOM 656 O O . SER A 1 84 ? 6.428 -3.248 1.259 1.00 85.75 84 SER A O 1
ATOM 658 N N . LEU A 1 85 ? 6.977 -1.117 1.774 1.00 88.19 85 LEU A N 1
ATOM 659 C CA . LEU A 1 85 ? 7.134 -0.609 0.418 1.00 88.19 85 LEU A CA 1
ATOM 660 C C . LEU A 1 85 ? 8.562 -0.086 0.273 1.00 88.19 85 LEU A C 1
ATOM 662 O O . LEU A 1 85 ? 8.944 0.875 0.941 1.00 88.19 85 LEU A O 1
ATOM 666 N N . ILE A 1 86 ? 9.354 -0.731 -0.579 1.00 87.81 86 ILE A N 1
ATOM 667 C CA . ILE A 1 86 ? 10.738 -0.343 -0.853 1.00 87.81 86 ILE A CA 1
ATOM 668 C C . ILE A 1 86 ? 10.746 0.421 -2.179 1.00 87.81 86 ILE A C 1
ATOM 670 O O . ILE A 1 86 ? 10.331 -0.159 -3.183 1.00 87.81 86 ILE A O 1
ATOM 674 N N . PRO A 1 87 ? 11.181 1.695 -2.223 1.00 88.69 87 PRO A N 1
ATOM 675 C CA . PRO A 1 87 ? 11.255 2.443 -3.474 1.00 88.69 87 PRO A CA 1
ATOM 676 C C . PRO A 1 87 ? 12.076 1.683 -4.520 1.00 88.69 87 PRO A C 1
ATOM 678 O O . PRO A 1 87 ? 13.223 1.320 -4.265 1.00 88.69 87 PRO A O 1
ATOM 681 N N . ALA A 1 88 ? 11.495 1.452 -5.695 1.00 82.19 88 ALA A N 1
ATOM 682 C CA . ALA A 1 88 ? 12.140 0.709 -6.776 1.00 82.19 88 ALA A CA 1
ATOM 683 C C . ALA A 1 88 ? 13.068 1.585 -7.644 1.00 82.19 88 ALA A C 1
ATOM 685 O O . ALA A 1 88 ? 13.778 1.074 -8.507 1.00 82.19 88 ALA A O 1
ATOM 686 N N . GLY A 1 89 ? 13.082 2.902 -7.412 1.00 71.81 89 GLY A N 1
ATOM 687 C CA . GLY A 1 89 ? 13.778 3.870 -8.260 1.00 71.81 89 GLY A CA 1
ATOM 688 C C . GLY A 1 89 ? 12.983 4.213 -9.525 1.00 71.81 89 GLY A C 1
ATOM 689 O O . GLY A 1 89 ? 11.771 4.002 -9.585 1.00 71.81 89 GLY A O 1
ATOM 690 N N . LYS A 1 90 ? 13.655 4.784 -10.533 1.00 63.12 90 LYS A N 1
ATOM 691 C CA . LYS A 1 90 ? 13.049 4.993 -11.855 1.00 63.12 90 LYS A CA 1
ATOM 692 C C . LYS A 1 90 ? 12.982 3.652 -12.573 1.00 63.12 90 LYS A C 1
ATOM 694 O O . LYS A 1 90 ? 14.017 3.097 -12.926 1.00 63.12 90 LYS A O 1
ATOM 699 N N . ILE A 1 91 ? 11.770 3.157 -12.778 1.00 64.62 91 ILE A N 1
ATOM 700 C CA . ILE A 1 91 ? 11.518 2.077 -13.721 1.00 64.62 91 ILE A CA 1
ATOM 701 C C . ILE A 1 91 ? 11.122 2.766 -15.017 1.00 64.62 91 ILE A C 1
ATOM 703 O O . ILE A 1 91 ? 10.104 3.452 -15.061 1.00 64.62 91 ILE A O 1
ATOM 707 N N . GLU A 1 92 ? 11.969 2.652 -16.034 1.00 56.75 92 GLU A N 1
ATOM 708 C CA . GLU A 1 92 ? 11.583 2.995 -17.397 1.00 56.75 92 GLU A CA 1
ATOM 709 C C . GLU A 1 92 ? 10.560 1.934 -17.811 1.00 56.75 92 GLU A C 1
ATOM 711 O O . GLU A 1 92 ? 10.883 0.752 -17.952 1.00 56.75 92 GLU A O 1
ATOM 716 N N . THR A 1 93 ? 9.285 2.316 -17.852 1.00 56.47 93 THR A N 1
ATOM 717 C CA . THR A 1 93 ? 8.300 1.541 -18.595 1.00 56.47 93 THR A CA 1
ATOM 718 C C . THR A 1 93 ? 8.670 1.702 -20.056 1.00 56.47 93 THR A C 1
ATOM 720 O O . THR A 1 93 ? 8.686 2.823 -20.556 1.00 56.47 93 THR A O 1
ATOM 723 N N . ASP A 1 94 ? 9.032 0.595 -20.702 1.00 48.72 94 ASP A N 1
ATOM 724 C CA . ASP A 1 94 ? 9.171 0.528 -22.152 1.00 48.72 94 ASP A CA 1
ATOM 725 C C . ASP A 1 94 ? 7.788 0.843 -22.751 1.00 48.72 94 ASP A C 1
ATOM 727 O O . ASP A 1 94 ? 6.941 -0.036 -22.898 1.00 48.72 94 ASP A O 1
ATOM 731 N N . GLU A 1 95 ? 7.510 2.127 -22.969 1.00 41.12 95 GLU A N 1
ATOM 732 C CA . GLU A 1 95 ? 6.415 2.580 -23.818 1.00 41.12 95 GLU A CA 1
ATOM 733 C C . GLU A 1 95 ? 6.866 2.343 -25.269 1.00 41.12 95 GLU A C 1
ATOM 735 O O . GLU A 1 95 ? 7.674 3.105 -25.803 1.00 41.12 95 GLU A O 1
ATOM 740 N N . GLU A 1 96 ? 6.408 1.235 -25.864 1.00 35.94 96 GLU A N 1
ATOM 741 C CA . GLU A 1 96 ? 6.382 1.029 -27.325 1.00 35.94 96 GLU A CA 1
ATOM 742 C C . GLU A 1 96 ? 5.238 1.817 -27.977 1.00 35.94 96 GLU A C 1
ATOM 744 O O . GLU A 1 96 ? 4.103 1.787 -27.441 1.00 35.94 96 GLU A O 1
#

Foldseek 3Di:
DPPPPLQQKKFFAAKDWDFDADPVPRDTDIWIKTWIWHQDDPDGIDIDIDTQDPVRPPDGGAIWRFDWDWDQDPVRDTDIDTDDTHGPPDDPDPPD